Protein AF-A0A7Z9RZP5-F1 (afdb_monomer)

Radius of gyration: 18.4 Å; Cα contacts (8 Å, |Δi|>4): 100; chains: 1; bounding box: 42×33×52 Å

Mean predicted aligned error: 10.16 Å

Solvent-accessible surface area (backbone atoms only — not comparable to full-atom values): 8416 Å² total; per-residue (Å²): 108,73,66,44,54,72,59,73,45,82,84,87,76,87,87,87,82,92,71,99,65,71,36,87,59,41,50,53,56,70,73,54,48,55,52,49,34,54,50,30,62,75,72,68,57,76,62,47,78,38,90,51,77,65,55,58,63,17,44,50,47,40,23,73,73,49,77,36,55,66,44,32,37,58,58,51,50,52,55,42,46,54,76,64,41,80,51,72,68,47,41,54,53,43,51,52,51,50,51,57,55,48,48,68,41,49,58,63,49,52,65,49,50,57,56,65,76,58,74,85,78,92,75,91,80,82,88,78,88,88,85,81,88,88,132

Sequence (135 aa):
MALADTAGLRVVSAVLQKRDRPHPGTYVGRGKLEELKQEAERVGAHVILVDDPISPAQGRNIEETTELRVVDRAELIMDIFARNARSHQAKIQVELAQLQYFQSRLTRMWTHLSRMEGGEVGTRGPGETQLETDR

Nearest PDB structures (foldseek):
  7yla-assembly1_6  TM=8.080E-01  e=3.169E-10  Escherichia coli
  8uu8-assembly1_v  TM=8.364E-01  e=2.671E-09  Listeria monocytogenes EGD-e
  8g34-assembly1_6  TM=7.726E-01  e=5.159E-10  Escherichia coli
  8kab-assembly1_h  TM=7.795E-01  e=1.660E-08  Mycolicibacterium smegmatis MC2 155
  8g31-assembly1_6  TM=5.832E-01  e=1.562E-08  Escherichia coli

Foldseek 3Di:
DVLCVLLVHDDQDDDDDDDPAADLQARHDPVVLVVVLVVCVVRVPQEAEAAADDQLRNQVSSCVSNVHHYDYNLNSVLSSQCVVQDDPVSNVVSVVSVCVVVVRNVVVVVVVVVVVVPPDDDDDDDDDDPPDPDD

Structure (mmCIF, N/CA/C/O backbone):
data_AF-A0A7Z9RZP5-F1
#
_entry.id   AF-A0A7Z9RZP5-F1
#
loop_
_atom_site.group_PDB
_atom_site.id
_atom_site.type_symbol
_atom_site.label_atom_id
_atom_site.label_alt_id
_atom_site.label_comp_id
_atom_site.label_asym_id
_atom_site.label_entity_id
_atom_site.label_seq_id
_atom_site.pdbx_PDB_ins_code
_atom_site.Cartn_x
_atom_site.Cartn_y
_atom_site.Cartn_z
_atom_site.occupancy
_atom_site.B_iso_or_equiv
_atom_site.auth_seq_id
_atom_site.auth_comp_id
_atom_site.auth_asym_id
_atom_site.auth_atom_id
_atom_site.pdbx_PDB_model_num
ATOM 1 N N . MET A 1 1 ? -9.544 0.763 -11.068 1.00 63.12 1 MET A N 1
ATOM 2 C CA . MET A 1 1 ? -9.908 -0.517 -11.722 1.00 63.12 1 MET A CA 1
ATOM 3 C C . MET A 1 1 ? -8.785 -1.020 -12.625 1.00 63.12 1 MET A C 1
ATOM 5 O O . MET A 1 1 ? -8.124 -1.958 -12.217 1.00 63.12 1 MET A O 1
ATOM 9 N N . ALA A 1 2 ? -8.448 -0.342 -13.734 1.00 78.50 2 ALA A N 1
ATOM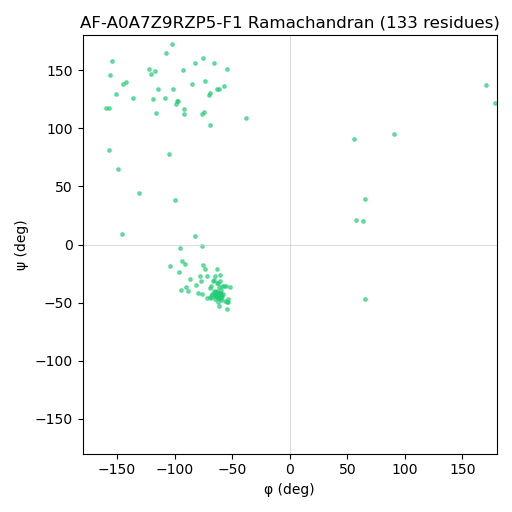 10 C CA . ALA A 1 2 ? -7.451 -0.830 -14.707 1.00 78.50 2 ALA A CA 1
ATOM 11 C C . ALA A 1 2 ? -6.078 -1.250 -14.125 1.00 78.50 2 ALA A C 1
ATOM 13 O O . ALA A 1 2 ? -5.483 -2.223 -14.583 1.00 78.50 2 ALA A O 1
ATOM 14 N N . LEU A 1 3 ? -5.573 -0.551 -13.097 1.00 80.88 3 LEU A N 1
ATOM 15 C CA . LEU A 1 3 ? -4.326 -0.939 -12.421 1.00 80.88 3 LEU A CA 1
ATOM 16 C C . LEU A 1 3 ? -4.459 -2.254 -11.639 1.00 80.88 3 LEU A C 1
ATOM 18 O O . LEU A 1 3 ? -3.569 -3.094 -11.719 1.00 80.88 3 LEU A O 1
ATOM 22 N N . ALA A 1 4 ? -5.564 -2.452 -10.918 1.00 81.81 4 ALA A N 1
ATOM 23 C CA . ALA A 1 4 ? -5.811 -3.683 -10.168 1.00 81.81 4 ALA A CA 1
ATOM 24 C C . ALA A 1 4 ? -5.887 -4.890 -11.115 1.00 81.81 4 ALA A C 1
ATOM 26 O O . ALA A 1 4 ? -5.237 -5.903 -10.863 1.00 81.81 4 ALA A O 1
ATOM 27 N N . ASP A 1 5 ? -6.572 -4.730 -12.250 1.00 84.25 5 ASP A N 1
ATOM 28 C CA . ASP A 1 5 ? -6.676 -5.767 -13.280 1.00 84.25 5 ASP A CA 1
ATOM 29 C C . ASP A 1 5 ? -5.297 -6.113 -13.864 1.00 84.25 5 ASP A C 1
ATOM 31 O O . ASP A 1 5 ? -4.928 -7.281 -13.974 1.00 84.25 5 ASP A O 1
ATOM 35 N N . THR A 1 6 ? -4.486 -5.091 -14.164 1.00 81.81 6 THR A N 1
ATOM 36 C CA . THR A 1 6 ? -3.111 -5.263 -14.672 1.00 81.81 6 THR A CA 1
ATOM 37 C C . THR A 1 6 ? -2.207 -5.958 -13.647 1.00 81.81 6 THR A C 1
ATOM 39 O O . THR A 1 6 ? -1.323 -6.737 -14.004 1.00 81.81 6 THR A O 1
ATOM 42 N N . ALA A 1 7 ? -2.448 -5.719 -12.359 1.00 82.31 7 ALA A N 1
ATOM 43 C CA . ALA A 1 7 ? -1.783 -6.396 -11.255 1.00 82.31 7 ALA A CA 1
ATOM 44 C C . ALA A 1 7 ? -2.392 -7.772 -10.919 1.00 82.31 7 ALA A C 1
ATOM 46 O O . ALA A 1 7 ? -1.992 -8.390 -9.928 1.00 82.31 7 ALA A O 1
ATOM 47 N N . GLY A 1 8 ? -3.332 -8.287 -11.716 1.00 83.50 8 GLY A N 1
ATOM 48 C CA . GLY A 1 8 ? -3.965 -9.589 -11.487 1.00 83.50 8 GLY A CA 1
ATOM 49 C C . GLY A 1 8 ? -4.778 -9.664 -10.191 1.00 83.50 8 GLY A C 1
ATOM 50 O O . GLY A 1 8 ? -5.011 -10.757 -9.677 1.00 83.50 8 GLY A O 1
ATOM 51 N N . LEU A 1 9 ? -5.180 -8.518 -9.639 1.00 86.31 9 LEU A N 1
ATOM 52 C CA . LEU A 1 9 ? -6.045 -8.444 -8.470 1.00 86.31 9 LEU A CA 1
ATOM 53 C C . LEU A 1 9 ? -7.503 -8.547 -8.912 1.00 86.31 9 LEU A C 1
ATOM 55 O O . LEU A 1 9 ? -7.923 -7.910 -9.874 1.00 86.31 9 LEU A O 1
ATOM 59 N N . ARG A 1 10 ? -8.301 -9.313 -8.167 1.00 88.25 10 ARG A N 1
ATOM 60 C CA . ARG A 1 10 ? -9.755 -9.329 -8.332 1.00 88.25 10 ARG A CA 1
ATOM 61 C C . ARG A 1 10 ? -10.372 -8.304 -7.390 1.00 88.25 10 ARG A C 1
ATOM 63 O O . ARG A 1 10 ? -10.348 -8.494 -6.177 1.00 88.25 10 ARG A O 1
ATOM 70 N N . VAL A 1 11 ? -10.953 -7.246 -7.944 1.00 90.69 11 VAL A N 1
ATOM 71 C CA . VAL A 1 11 ? -11.703 -6.260 -7.157 1.00 90.69 11 VAL A CA 1
ATOM 72 C C . VAL A 1 11 ? -13.061 -6.857 -6.785 1.00 90.69 11 VAL A C 1
ATOM 74 O O . VAL A 1 11 ? -13.894 -7.099 -7.654 1.00 90.69 11 VAL A O 1
ATOM 77 N N . VAL A 1 12 ? -13.264 -7.128 -5.494 1.00 90.75 12 VAL A N 1
ATOM 78 C CA . VAL A 1 12 ? -14.499 -7.738 -4.959 1.00 90.75 12 VAL A CA 1
ATOM 79 C C . VAL A 1 12 ? -15.498 -6.710 -4.426 1.00 90.75 12 VAL A C 1
ATOM 81 O O . VAL A 1 12 ? -16.694 -6.979 -4.387 1.00 90.75 12 VAL A O 1
ATOM 84 N N . SER A 1 13 ? -15.019 -5.525 -4.049 1.00 90.44 13 SER A N 1
ATOM 85 C CA . SER A 1 13 ? -15.835 -4.387 -3.628 1.00 90.44 13 SER A CA 1
ATOM 86 C C . SER A 1 13 ? -15.072 -3.086 -3.878 1.00 90.44 13 SER A C 1
ATOM 88 O O . SER A 1 13 ? -13.843 -3.088 -3.995 1.00 90.44 13 SER A O 1
ATOM 90 N N . ALA A 1 14 ? -15.800 -1.978 -3.990 1.00 89.50 14 ALA A N 1
ATOM 91 C CA . ALA A 1 14 ? -15.239 -0.649 -4.174 1.00 89.50 14 ALA A CA 1
ATOM 92 C C . ALA A 1 14 ? -15.969 0.345 -3.274 1.00 89.50 14 ALA A C 1
ATOM 94 O O . ALA A 1 14 ? -17.191 0.481 -3.330 1.00 89.50 14 ALA A O 1
ATOM 95 N N . VAL A 1 15 ? -15.198 1.072 -2.471 1.00 87.62 15 VAL A N 1
ATOM 96 C CA . VAL A 1 15 ? -15.714 2.043 -1.512 1.00 87.62 15 VAL A CA 1
ATOM 97 C C . VAL A 1 15 ? -15.177 3.421 -1.873 1.00 87.62 15 VAL A C 1
ATOM 99 O O . VAL A 1 15 ? -13.971 3.623 -1.981 1.00 87.62 15 VAL A O 1
ATOM 102 N N . LEU A 1 16 ? -16.082 4.383 -2.051 1.00 86.19 16 LEU A N 1
ATOM 103 C CA . LEU A 1 16 ? -15.728 5.770 -2.339 1.00 86.19 16 LEU A CA 1
ATOM 104 C C . LEU A 1 16 ? -15.845 6.621 -1.076 1.00 86.19 16 LEU A C 1
ATOM 106 O O . LEU A 1 16 ? -16.846 6.573 -0.360 1.00 86.19 16 LEU A O 1
ATOM 110 N N . GLN A 1 17 ? -14.828 7.446 -0.836 1.00 81.50 17 GLN A N 1
ATOM 111 C CA . GLN A 1 17 ? -14.842 8.468 0.202 1.00 81.50 17 GLN A CA 1
ATOM 112 C C . GLN A 1 17 ? -14.739 9.844 -0.452 1.00 81.50 17 GLN A C 1
ATOM 114 O O . GLN A 1 17 ? -13.700 10.205 -0.997 1.00 81.50 17 GLN A O 1
ATOM 119 N N . LYS A 1 18 ? -15.801 10.648 -0.350 1.00 80.56 18 LYS A N 1
ATOM 120 C CA . LYS A 1 18 ? -15.766 12.057 -0.755 1.00 80.56 18 LYS A CA 1
ATOM 121 C C . LYS A 1 18 ? -15.392 12.914 0.454 1.00 80.56 18 LYS A C 1
ATOM 123 O O . LYS A 1 18 ? -16.102 12.905 1.458 1.00 80.56 18 LYS A O 1
ATOM 128 N N . ARG A 1 19 ? -14.251 13.603 0.396 1.00 81.19 19 ARG A N 1
ATOM 129 C CA . ARG A 1 19 ? -13.782 14.516 1.450 1.00 81.19 19 ARG A CA 1
ATOM 130 C C . ARG A 1 19 ? -12.818 15.549 0.861 1.00 81.19 19 ARG A C 1
ATOM 132 O O . ARG A 1 19 ? -12.040 15.207 -0.019 1.00 81.19 19 ARG A O 1
ATOM 139 N N . ASP A 1 20 ? -12.832 16.775 1.384 1.00 82.81 20 ASP A N 1
ATOM 140 C CA . ASP A 1 20 ? -12.026 17.884 0.839 1.00 82.81 20 ASP A CA 1
ATOM 141 C C . ASP A 1 20 ? -10.519 17.757 1.107 1.00 82.81 20 ASP A C 1
ATOM 143 O O . ASP A 1 20 ? -9.697 18.290 0.367 1.00 82.81 20 ASP A O 1
ATOM 147 N N . ARG A 1 21 ? -10.133 17.075 2.192 1.00 86.31 21 ARG A N 1
ATOM 148 C CA . ARG A 1 21 ? -8.729 16.838 2.571 1.00 86.31 21 ARG A CA 1
ATOM 149 C C . ARG A 1 21 ? -8.576 15.465 3.201 1.00 86.31 21 ARG A C 1
ATOM 151 O O . ARG A 1 21 ? -9.391 15.175 4.064 1.00 86.31 21 ARG A O 1
ATOM 158 N N . PRO A 1 22 ? -7.550 14.657 2.915 1.00 88.50 22 PRO A N 1
ATOM 159 C CA . PRO A 1 22 ? -7.345 13.375 3.592 1.00 88.50 22 PRO A CA 1
ATOM 160 C C . PRO A 1 22 ? -7.294 13.485 5.124 1.00 88.50 22 PRO A C 1
ATOM 162 O O . PRO A 1 22 ? -6.908 14.516 5.682 1.00 88.50 22 PRO A O 1
ATOM 165 N N . HIS A 1 23 ? -7.690 12.428 5.834 1.00 88.62 23 HIS A N 1
ATOM 166 C CA . HIS A 1 23 ? -7.438 12.327 7.271 1.00 88.62 23 HIS A CA 1
ATOM 167 C C . HIS A 1 23 ? -5.931 12.123 7.510 1.00 88.62 23 HIS A C 1
ATOM 169 O O . HIS A 1 23 ? -5.349 11.207 6.919 1.00 88.62 23 HIS A O 1
ATOM 175 N N . PRO A 1 24 ? -5.280 12.925 8.375 1.00 87.38 24 PRO A N 1
ATOM 176 C CA . PRO A 1 24 ? -3.827 12.866 8.540 1.00 87.38 24 PRO A CA 1
ATOM 177 C C . PRO A 1 24 ? -3.358 11.506 9.066 1.00 87.38 24 PRO A C 1
ATOM 179 O O . PRO A 1 24 ? -2.293 11.040 8.681 1.00 87.38 24 PRO A O 1
ATOM 182 N N . GLY A 1 25 ? -4.173 10.854 9.901 1.00 87.81 25 GLY A N 1
ATOM 183 C CA . GLY A 1 25 ? -3.822 9.579 10.518 1.00 87.81 25 GLY A CA 1
ATOM 184 C C . GLY A 1 25 ? -4.150 8.347 9.683 1.00 87.81 25 GLY A C 1
ATOM 185 O O . GLY A 1 25 ? -3.462 7.358 9.828 1.00 87.81 25 GLY A O 1
ATOM 186 N N . THR A 1 26 ? -5.177 8.363 8.836 1.00 88.00 26 THR A N 1
ATOM 187 C CA . THR A 1 26 ? -5.756 7.118 8.271 1.00 88.00 26 THR A CA 1
ATOM 188 C C . THR A 1 26 ? -6.266 7.283 6.847 1.00 88.00 26 THR A C 1
ATOM 190 O O . THR A 1 26 ? -6.951 6.404 6.343 1.00 88.00 26 THR A O 1
ATOM 193 N N . TYR A 1 27 ? -5.987 8.423 6.206 1.00 89.00 27 TYR A N 1
ATOM 194 C CA . TYR A 1 27 ? -6.497 8.825 4.890 1.00 89.00 27 TYR A CA 1
ATOM 195 C C . TYR A 1 27 ? -8.024 9.054 4.838 1.00 89.00 27 TYR A C 1
ATOM 197 O O . TYR A 1 27 ? -8.482 10.115 4.413 1.00 89.00 27 TYR A O 1
ATOM 205 N N . VAL A 1 28 ? -8.811 8.137 5.393 1.00 90.25 28 VAL A N 1
ATOM 206 C CA . VAL A 1 28 ? -10.266 8.195 5.564 1.00 90.25 28 VAL A CA 1
ATOM 207 C C . VAL A 1 28 ? -10.654 8.431 7.031 1.00 90.25 28 VAL A C 1
ATOM 209 O O . VAL A 1 28 ? -9.829 8.316 7.936 1.00 90.25 28 VAL A O 1
ATOM 212 N N . GLY A 1 29 ? -11.907 8.809 7.293 1.00 89.38 29 GLY A N 1
ATOM 213 C CA . GLY A 1 29 ? -12.406 8.991 8.663 1.00 89.38 29 GLY A CA 1
ATOM 214 C C . GLY A 1 29 ? -12.673 7.663 9.385 1.00 89.38 29 GLY A C 1
ATOM 215 O O . GLY A 1 29 ? -12.883 6.643 8.739 1.00 89.38 29 GLY A O 1
ATOM 216 N N . ARG A 1 30 ? -12.744 7.692 10.725 1.00 87.62 30 ARG A N 1
ATOM 217 C CA . ARG A 1 30 ? -12.965 6.495 11.567 1.00 87.62 30 ARG A CA 1
ATOM 218 C C . ARG A 1 30 ? -14.196 5.674 11.175 1.00 87.62 30 ARG A C 1
ATOM 220 O O . ARG A 1 30 ? -14.081 4.471 11.013 1.00 87.62 30 ARG A O 1
ATOM 227 N N . GLY A 1 31 ? -15.343 6.321 10.955 1.00 89.62 31 GLY A N 1
ATOM 228 C CA . GLY A 1 31 ? -16.559 5.607 10.541 1.00 89.62 31 GLY A CA 1
ATOM 229 C C . GLY A 1 31 ? -16.395 4.872 9.208 1.00 89.62 31 GLY A C 1
ATOM 230 O O . GLY A 1 31 ? -16.950 3.798 9.029 1.00 89.62 31 GLY A O 1
ATOM 231 N N . LYS A 1 32 ? -15.568 5.410 8.302 1.00 90.31 32 LYS A N 1
ATOM 232 C CA . LYS A 1 32 ? -15.286 4.772 7.016 1.00 90.31 32 LYS A CA 1
ATOM 233 C C . LYS A 1 32 ? -14.316 3.599 7.138 1.00 90.31 32 LYS A C 1
ATOM 235 O O . LYS A 1 32 ? -14.431 2.664 6.362 1.00 90.31 32 LYS A O 1
ATOM 240 N N . LEU A 1 33 ? -13.378 3.641 8.088 1.00 91.38 33 LEU A N 1
ATOM 241 C CA . LEU A 1 33 ? -12.506 2.494 8.382 1.00 91.38 33 LEU A CA 1
ATOM 242 C C . LEU A 1 33 ? -13.306 1.308 8.897 1.00 91.38 33 LEU A C 1
ATOM 244 O O . LEU A 1 33 ? -13.076 0.189 8.461 1.00 91.38 33 LEU A O 1
ATOM 248 N N . GLU A 1 34 ? -14.255 1.572 9.789 1.00 90.75 34 GLU A N 1
ATOM 249 C CA . GLU A 1 34 ? -15.124 0.534 10.331 1.00 90.75 34 GLU A CA 1
ATOM 250 C C . GLU A 1 34 ? -16.012 -0.069 9.233 1.00 90.75 34 GLU A C 1
ATOM 252 O O . GLU A 1 34 ? -16.086 -1.284 9.086 1.00 90.75 34 GLU A O 1
ATOM 257 N N . GLU A 1 35 ? -16.599 0.780 8.381 1.00 91.31 35 GLU A N 1
ATOM 258 C CA . GLU A 1 35 ? -17.346 0.336 7.198 1.00 91.31 35 GLU A CA 1
ATOM 259 C C . GLU A 1 35 ? -16.468 -0.508 6.255 1.00 91.31 35 GLU A C 1
ATOM 261 O O . GLU A 1 35 ? -16.906 -1.548 5.775 1.00 91.31 35 GLU A O 1
ATOM 266 N N . LEU A 1 36 ? -15.216 -0.092 6.018 1.00 92.00 36 LEU A N 1
ATOM 267 C CA . LEU A 1 36 ? -14.253 -0.834 5.199 1.00 92.00 36 LEU A CA 1
ATOM 268 C C . LEU A 1 36 ? -13.922 -2.203 5.795 1.00 92.00 36 LEU A C 1
ATOM 270 O O . LEU A 1 36 ? -13.858 -3.171 5.044 1.00 92.00 36 LEU A O 1
ATOM 274 N N . LYS A 1 37 ? -13.721 -2.289 7.115 1.00 91.81 37 LYS A N 1
ATOM 275 C CA . LYS A 1 37 ? -13.441 -3.551 7.809 1.00 91.81 37 LYS A CA 1
ATOM 276 C C . LYS A 1 37 ? -14.607 -4.525 7.655 1.00 91.81 37 LYS A C 1
ATOM 278 O O . LYS A 1 37 ? -14.420 -5.634 7.164 1.00 91.81 37 LYS A O 1
ATOM 283 N N . GLN A 1 38 ? -15.814 -4.076 7.991 1.00 93.25 38 GLN A N 1
ATOM 284 C CA . GLN A 1 38 ? -17.025 -4.895 7.902 1.00 93.25 38 GLN A CA 1
ATOM 285 C C . GLN A 1 38 ? -17.300 -5.346 6.467 1.00 93.25 38 GLN A C 1
ATOM 287 O O . GLN A 1 38 ? -17.643 -6.501 6.222 1.00 93.25 38 GLN A O 1
ATOM 292 N N . GLU A 1 39 ? -17.123 -4.446 5.501 1.00 93.56 39 GLU A N 1
ATOM 293 C CA . GLU A 1 39 ? -17.281 -4.772 4.089 1.00 93.56 39 GLU A CA 1
ATOM 294 C C . GLU A 1 39 ? -16.235 -5.792 3.630 1.00 93.56 39 GLU A C 1
ATOM 296 O O . GLU A 1 39 ? -16.587 -6.747 2.939 1.00 93.56 39 GLU A O 1
ATOM 301 N N . ALA A 1 40 ? -14.973 -5.627 4.034 1.00 93.62 40 ALA A N 1
ATOM 302 C CA . ALA A 1 40 ? -13.896 -6.548 3.696 1.00 93.62 40 ALA A CA 1
ATOM 303 C C . ALA A 1 40 ? -14.140 -7.955 4.261 1.00 93.62 40 ALA A C 1
ATOM 305 O O . ALA A 1 40 ? -13.987 -8.931 3.526 1.00 93.62 40 ALA A O 1
ATOM 306 N N . GLU A 1 41 ? -14.591 -8.066 5.512 1.00 92.56 41 GLU A N 1
ATOM 307 C CA . GLU A 1 41 ? -15.001 -9.336 6.123 1.00 92.56 41 GLU A CA 1
ATOM 308 C C . GLU A 1 41 ? -16.182 -9.963 5.370 1.00 92.56 41 GLU A C 1
ATOM 310 O O . GLU A 1 41 ? -16.145 -11.141 5.011 1.00 92.56 41 GLU A O 1
ATOM 315 N N . ARG A 1 42 ? -17.208 -9.162 5.052 1.00 94.50 42 ARG A N 1
ATOM 316 C CA . ARG A 1 42 ? -18.416 -9.610 4.344 1.00 94.50 42 ARG A CA 1
ATOM 317 C C . ARG A 1 42 ? -18.112 -10.198 2.966 1.00 94.50 42 ARG A C 1
ATOM 319 O O . ARG A 1 42 ? -18.764 -11.158 2.558 1.00 94.50 42 ARG A O 1
ATOM 326 N N . VAL A 1 43 ? -17.167 -9.611 2.232 1.00 93.50 43 VAL A N 1
ATOM 327 C CA . VAL A 1 43 ? -16.802 -10.052 0.873 1.00 93.50 43 VAL A CA 1
ATOM 328 C C . VAL A 1 43 ? -15.600 -11.000 0.839 1.00 93.50 43 VAL A C 1
ATOM 330 O O . VAL A 1 43 ? -15.235 -11.468 -0.239 1.00 93.50 43 VAL A O 1
ATOM 333 N N . GLY A 1 44 ? -14.976 -11.283 1.988 1.00 91.12 44 GLY A N 1
ATOM 334 C CA . GLY A 1 44 ? -13.772 -12.113 2.075 1.00 91.12 44 GLY A CA 1
ATOM 335 C C . GLY A 1 44 ? -12.554 -11.490 1.382 1.00 91.12 44 GLY A C 1
ATOM 336 O O . GLY A 1 44 ? -11.801 -12.182 0.690 1.00 91.12 44 GLY A O 1
ATOM 337 N N . ALA A 1 45 ? -12.376 -10.172 1.498 1.00 92.69 45 ALA A N 1
ATOM 338 C CA . ALA A 1 45 ? -11.201 -9.488 0.971 1.00 92.69 45 ALA A CA 1
ATOM 339 C C . ALA A 1 45 ? -9.961 -9.773 1.838 1.00 92.69 45 ALA A C 1
ATOM 341 O O . ALA A 1 45 ? -10.033 -9.795 3.060 1.00 92.69 45 ALA A O 1
ATOM 342 N N . HIS A 1 46 ? -8.807 -9.950 1.190 1.00 89.25 46 HIS A N 1
ATOM 343 C CA . HIS A 1 46 ? -7.530 -10.248 1.862 1.00 89.25 46 HIS A CA 1
ATOM 344 C C . HIS A 1 46 ? -6.592 -9.034 1.919 1.00 89.25 46 HIS A C 1
ATOM 346 O O . HIS A 1 46 ? -5.626 -9.016 2.676 1.00 89.25 46 HIS A O 1
ATOM 352 N N . VAL A 1 47 ? -6.846 -8.045 1.062 1.00 92.19 47 VAL A N 1
ATOM 353 C CA . VAL A 1 47 ? -6.035 -6.842 0.877 1.00 92.19 47 VAL A CA 1
ATOM 354 C C . VAL A 1 47 ? -6.970 -5.672 0.626 1.00 92.19 47 VAL A C 1
ATOM 356 O O . VAL A 1 47 ? -7.933 -5.791 -0.137 1.00 92.19 47 VAL A O 1
ATOM 359 N N . ILE A 1 48 ? -6.638 -4.532 1.221 1.00 93.88 48 ILE A N 1
ATOM 360 C CA . ILE A 1 48 ? -7.255 -3.246 0.912 1.00 93.88 48 ILE A CA 1
ATOM 361 C C . ILE A 1 48 ? -6.339 -2.506 -0.059 1.00 93.88 48 ILE A C 1
ATOM 363 O O . ILE A 1 48 ? -5.169 -2.272 0.240 1.00 93.88 48 ILE A O 1
ATOM 367 N N . LEU A 1 49 ? -6.876 -2.121 -1.217 1.00 93.19 49 LEU A N 1
ATOM 368 C CA . LEU A 1 49 ? -6.174 -1.278 -2.181 1.00 93.19 49 LEU A CA 1
ATOM 369 C C . LEU A 1 49 ? -6.627 0.176 -2.027 1.00 93.19 49 LEU A C 1
ATOM 371 O O . LEU A 1 49 ? -7.804 0.482 -2.227 1.00 93.19 49 LEU A O 1
ATOM 375 N N . VAL A 1 50 ? -5.690 1.073 -1.731 1.00 93.31 50 VAL A N 1
ATOM 376 C CA . VAL A 1 50 ? -5.932 2.519 -1.720 1.00 93.31 50 VAL A CA 1
ATOM 377 C C . VAL A 1 50 ? -5.488 3.104 -3.052 1.00 93.31 50 VAL A C 1
ATOM 379 O O . VAL A 1 50 ? -4.343 2.949 -3.471 1.00 93.31 50 VAL A O 1
ATOM 382 N N . ASP A 1 51 ? -6.407 3.785 -3.729 1.00 90.75 51 ASP A N 1
ATOM 383 C CA . ASP A 1 51 ? -6.168 4.303 -5.079 1.00 90.75 51 ASP A CA 1
ATOM 384 C C . ASP A 1 51 ? -5.289 5.566 -5.107 1.00 90.75 51 ASP A C 1
ATOM 386 O O . ASP A 1 51 ? -4.947 6.065 -6.171 1.00 90.75 51 ASP A O 1
ATOM 390 N N . ASP A 1 52 ? -4.864 6.056 -3.949 1.00 90.50 52 ASP A N 1
ATOM 391 C CA . ASP A 1 52 ? -3.952 7.183 -3.801 1.00 90.50 52 ASP A CA 1
ATOM 392 C C . ASP A 1 52 ? -2.713 6.745 -3.015 1.00 90.50 52 ASP A C 1
ATOM 394 O O . ASP A 1 52 ? -2.811 5.847 -2.174 1.00 90.50 52 ASP A O 1
ATOM 398 N N . PRO A 1 53 ? -1.542 7.362 -3.249 1.00 89.00 53 PRO A N 1
ATOM 399 C CA . PRO A 1 53 ? -0.395 7.143 -2.383 1.00 89.00 53 PRO A CA 1
ATOM 400 C C . PRO A 1 53 ? -0.727 7.612 -0.965 1.00 89.00 53 PRO A C 1
ATOM 402 O O . PRO A 1 53 ? -1.233 8.720 -0.760 1.00 89.00 53 PRO A O 1
ATOM 405 N N . ILE A 1 54 ? -0.403 6.784 0.022 1.00 91.75 54 ILE A N 1
ATOM 406 C CA . ILE A 1 54 ? -0.612 7.108 1.434 1.00 91.75 54 ILE A CA 1
ATOM 407 C C . ILE A 1 54 ? 0.722 7.159 2.159 1.00 91.75 54 ILE A C 1
ATOM 409 O O . ILE A 1 54 ? 1.670 6.446 1.835 1.00 91.75 54 ILE A O 1
ATOM 413 N N . SER A 1 55 ? 0.804 8.003 3.183 1.00 90.50 55 SER A N 1
ATOM 414 C CA . SER A 1 55 ? 1.992 8.038 4.030 1.00 90.50 55 SER A CA 1
ATOM 415 C C . SER A 1 55 ? 2.155 6.725 4.816 1.00 90.50 55 SER A C 1
ATOM 417 O O . SER A 1 55 ? 1.159 6.057 5.111 1.00 90.50 55 SER A O 1
ATOM 419 N N . PR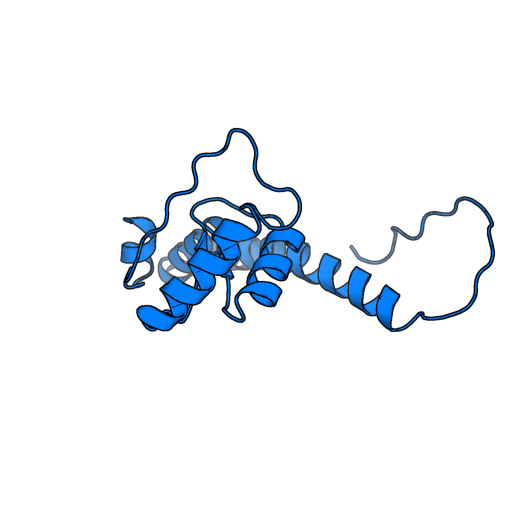O A 1 56 ? 3.380 6.378 5.258 1.00 88.19 56 PRO A N 1
ATOM 420 C CA . PRO A 1 56 ? 3.611 5.155 6.031 1.00 88.19 56 PRO A CA 1
ATOM 421 C C . PRO A 1 56 ? 2.762 5.069 7.309 1.00 88.19 56 PRO A C 1
ATOM 423 O O . PRO A 1 56 ? 2.297 3.998 7.680 1.00 88.19 56 PRO A O 1
ATOM 426 N N . ALA A 1 57 ? 2.527 6.210 7.968 1.00 89.00 57 ALA A N 1
ATOM 427 C CA . ALA A 1 57 ? 1.697 6.276 9.170 1.00 89.00 57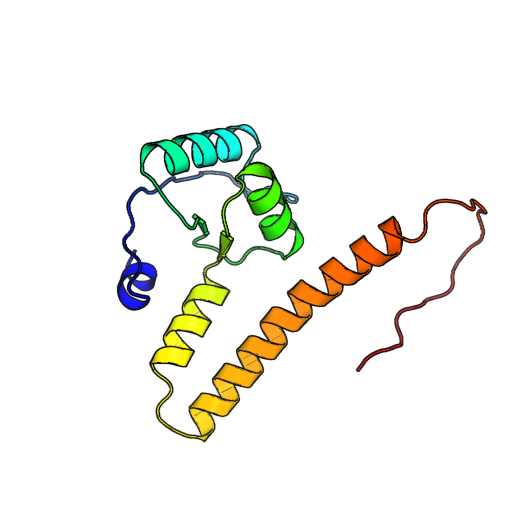 ALA A CA 1
ATOM 428 C C . ALA A 1 57 ? 0.214 6.029 8.857 1.00 89.00 57 ALA A C 1
ATOM 430 O O . ALA A 1 57 ? -0.466 5.361 9.626 1.00 89.00 57 ALA A O 1
ATOM 431 N N . GLN A 1 58 ? -0.272 6.532 7.718 1.00 92.00 58 GLN A N 1
ATOM 432 C CA . GLN A 1 58 ? -1.638 6.266 7.271 1.00 92.00 58 GLN A CA 1
ATOM 433 C C . GLN A 1 58 ? -1.844 4.792 6.953 1.00 92.00 58 GLN A C 1
ATOM 435 O O . GLN A 1 58 ? -2.819 4.229 7.431 1.00 92.00 58 GLN A O 1
ATOM 440 N N . GLY A 1 59 ? -0.919 4.175 6.209 1.00 91.44 59 GLY A N 1
ATOM 441 C CA . GLY A 1 59 ? -0.964 2.740 5.919 1.00 91.44 59 GLY A CA 1
ATOM 442 C C . GLY A 1 59 ? -1.044 1.915 7.196 1.00 91.44 59 GLY A C 1
ATOM 443 O O . GLY A 1 59 ? -2.026 1.211 7.395 1.00 91.44 59 GLY A O 1
ATOM 444 N N . ARG A 1 60 ? -0.091 2.114 8.115 1.00 89.12 60 ARG A N 1
ATOM 445 C CA . ARG A 1 60 ? -0.053 1.394 9.394 1.00 89.12 60 ARG A CA 1
ATOM 446 C C . ARG A 1 60 ? -1.349 1.526 10.190 1.00 89.12 60 ARG A C 1
ATOM 448 O O . ARG A 1 60 ? -1.901 0.526 10.615 1.00 89.12 60 ARG A O 1
ATOM 455 N N . ASN A 1 61 ? -1.862 2.742 10.361 1.00 91.25 61 ASN A N 1
ATOM 456 C CA . ASN A 1 61 ? -3.070 2.944 11.161 1.00 91.25 61 ASN A CA 1
ATOM 457 C C . ASN A 1 61 ? -4.311 2.304 10.510 1.00 91.25 61 ASN A C 1
ATOM 459 O O . ASN A 1 61 ? -5.229 1.883 11.214 1.00 91.25 61 ASN A O 1
ATOM 463 N N . ILE A 1 62 ? -4.368 2.242 9.171 1.00 92.56 62 ILE A N 1
ATOM 464 C CA . ILE A 1 62 ? -5.427 1.509 8.463 1.00 92.56 62 ILE A CA 1
ATOM 465 C C . ILE A 1 62 ? -5.258 0.005 8.703 1.00 92.56 62 ILE A C 1
ATOM 467 O O . ILE A 1 62 ? -6.242 -0.646 9.045 1.00 92.56 62 ILE A O 1
ATOM 471 N N . GLU A 1 63 ? -4.045 -0.539 8.579 1.00 92.38 63 GLU A N 1
ATOM 472 C CA . GLU A 1 63 ? -3.759 -1.960 8.839 1.00 92.38 63 GLU A CA 1
ATOM 473 C C . GLU A 1 63 ? -4.086 -2.351 10.286 1.00 92.38 63 GLU A C 1
ATOM 475 O O . GLU A 1 63 ? -4.761 -3.346 10.506 1.00 92.38 63 GLU A O 1
ATOM 480 N N . GLU A 1 64 ? -3.707 -1.535 11.272 1.00 90.44 64 GLU A N 1
ATOM 481 C CA . GLU A 1 64 ? -4.024 -1.754 12.692 1.00 90.44 64 GLU A CA 1
ATOM 482 C C . GLU A 1 64 ? -5.534 -1.759 12.961 1.00 90.44 64 GLU A C 1
ATOM 484 O O . GLU A 1 64 ? -6.016 -2.518 13.797 1.00 90.44 64 GLU A O 1
ATOM 489 N N . THR A 1 65 ? -6.297 -0.918 12.258 1.00 90.06 65 THR A N 1
ATOM 490 C CA . THR A 1 65 ? -7.752 -0.836 12.456 1.00 90.06 65 THR A CA 1
ATOM 491 C C . THR A 1 65 ? -8.485 -1.969 11.735 1.00 90.06 65 THR A C 1
ATOM 493 O O . THR A 1 65 ? -9.443 -2.532 12.262 1.00 90.06 65 THR A O 1
ATOM 496 N N . THR A 1 66 ? -8.064 -2.275 10.507 1.00 90.62 66 THR A N 1
ATOM 497 C CA . THR A 1 66 ? -8.753 -3.221 9.615 1.00 90.62 66 THR A CA 1
ATOM 498 C C . THR A 1 66 ? -8.252 -4.652 9.753 1.00 90.62 66 THR A C 1
ATOM 500 O O . THR A 1 66 ? -8.945 -5.558 9.310 1.00 90.62 66 THR A O 1
ATOM 503 N N . GLU A 1 67 ? -7.078 -4.852 10.358 1.00 90.38 67 GLU A N 1
ATOM 504 C CA . GLU A 1 67 ? -6.372 -6.137 10.476 1.00 90.38 67 GLU A CA 1
ATOM 505 C C . GLU A 1 67 ? -6.071 -6.792 9.114 1.00 90.38 67 GLU A C 1
ATOM 507 O O . GLU A 1 67 ? -5.823 -7.992 9.010 1.00 90.38 67 GLU A O 1
ATOM 512 N N . LEU A 1 68 ? -6.066 -5.984 8.051 1.00 91.25 68 LEU A N 1
ATOM 513 C CA . LEU A 1 68 ? -5.815 -6.394 6.676 1.00 91.25 68 LEU A CA 1
ATOM 514 C C . LEU A 1 68 ? -4.605 -5.655 6.127 1.00 91.25 68 LEU A C 1
ATOM 516 O O . LEU A 1 68 ? -4.400 -4.481 6.427 1.00 91.25 68 LEU A O 1
ATOM 520 N N . ARG A 1 69 ? -3.841 -6.323 5.258 1.00 91.12 69 ARG A N 1
ATOM 521 C CA . ARG A 1 69 ? -2.732 -5.688 4.538 1.00 91.12 69 ARG A CA 1
ATOM 522 C C . ARG A 1 69 ? -3.266 -4.575 3.638 1.00 91.12 69 ARG A C 1
ATOM 524 O O . ARG A 1 69 ? -4.208 -4.787 2.866 1.00 91.12 69 ARG A O 1
ATOM 531 N N . VAL A 1 70 ? -2.609 -3.422 3.680 1.00 92.94 70 VAL A N 1
ATOM 532 C CA . VAL A 1 70 ? -2.946 -2.263 2.856 1.00 92.94 70 VAL A CA 1
ATOM 533 C C . VAL A 1 70 ? -1.879 -2.075 1.790 1.00 92.94 70 VAL A C 1
ATOM 535 O O . VAL A 1 70 ? -0.693 -1.959 2.079 1.00 92.94 70 VAL A O 1
ATOM 538 N N . VAL A 1 71 ? -2.318 -2.012 0.540 1.00 92.25 71 VAL A N 1
ATOM 539 C CA . VAL A 1 71 ? -1.479 -1.706 -0.620 1.00 92.25 71 VAL A CA 1
ATOM 540 C C . VAL A 1 71 ? -1.956 -0.374 -1.176 1.00 92.25 71 VAL A C 1
ATOM 542 O O . VAL A 1 71 ? -3.158 -0.157 -1.319 1.00 92.25 71 VAL A O 1
ATOM 545 N N . ASP A 1 72 ? -1.040 0.534 -1.488 1.00 93.25 72 ASP A N 1
ATOM 546 C CA . ASP A 1 72 ? -1.392 1.796 -2.134 1.00 93.25 72 ASP A CA 1
ATOM 547 C C . ASP A 1 72 ? -1.077 1.788 -3.633 1.00 93.25 72 ASP A C 1
ATOM 549 O O . ASP A 1 72 ? -0.481 0.850 -4.174 1.00 93.25 72 ASP A O 1
ATOM 553 N N . ARG A 1 73 ? -1.499 2.842 -4.336 1.00 92.75 73 ARG A N 1
ATOM 554 C CA . ARG A 1 73 ? -1.278 2.955 -5.780 1.00 92.75 73 ARG A CA 1
ATOM 555 C C . ARG A 1 73 ? 0.208 2.905 -6.154 1.00 92.75 73 ARG A C 1
ATOM 557 O O . ARG A 1 73 ? 0.533 2.355 -7.204 1.00 92.75 73 ARG A O 1
ATOM 564 N N . ALA A 1 74 ? 1.100 3.474 -5.343 1.00 92.31 74 ALA A N 1
ATOM 565 C CA . ALA A 1 74 ? 2.528 3.486 -5.649 1.00 92.31 74 ALA A CA 1
ATOM 566 C C . ALA A 1 74 ? 3.120 2.072 -5.552 1.00 92.31 74 ALA A C 1
ATOM 568 O O . ALA A 1 74 ? 3.814 1.648 -6.477 1.00 92.31 74 ALA A O 1
ATOM 569 N N . GLU A 1 75 ? 2.779 1.324 -4.498 1.00 91.81 75 GLU A N 1
ATOM 570 C CA . GLU A 1 75 ? 3.139 -0.095 -4.349 1.00 91.81 75 GLU A CA 1
ATOM 571 C C . GLU A 1 75 ? 2.648 -0.933 -5.526 1.00 91.81 75 GLU A C 1
ATOM 573 O O . GLU A 1 75 ? 3.428 -1.653 -6.150 1.00 91.81 75 GLU A O 1
ATOM 578 N N . LEU A 1 76 ? 1.376 -0.765 -5.894 1.00 92.75 76 LEU A N 1
ATOM 579 C CA . LEU A 1 76 ? 0.775 -1.511 -6.991 1.00 92.75 76 LEU A CA 1
ATOM 580 C C . LEU A 1 76 ? 1.480 -1.247 -8.329 1.00 92.75 76 LEU A C 1
ATOM 582 O O . LEU A 1 76 ? 1.703 -2.169 -9.113 1.00 92.75 76 LEU A O 1
ATOM 586 N N . ILE A 1 77 ? 1.842 0.010 -8.600 1.00 93.19 77 ILE A N 1
ATOM 587 C CA . ILE A 1 77 ? 2.565 0.388 -9.818 1.00 93.19 77 ILE A CA 1
ATOM 588 C C . ILE A 1 77 ? 3.956 -0.256 -9.848 1.00 93.19 77 ILE A C 1
ATOM 590 O O . ILE A 1 77 ? 4.353 -0.780 -10.890 1.00 93.19 77 ILE A O 1
ATOM 594 N N . MET A 1 78 ? 4.684 -0.261 -8.727 1.00 92.19 78 MET A N 1
ATOM 595 C CA . MET A 1 78 ? 5.992 -0.923 -8.665 1.00 92.19 78 MET A CA 1
ATOM 596 C C . MET A 1 78 ? 5.877 -2.430 -8.888 1.00 92.19 78 MET A C 1
ATOM 598 O O . MET A 1 78 ? 6.678 -2.984 -9.636 1.00 92.19 78 MET A O 1
ATOM 602 N N . ASP A 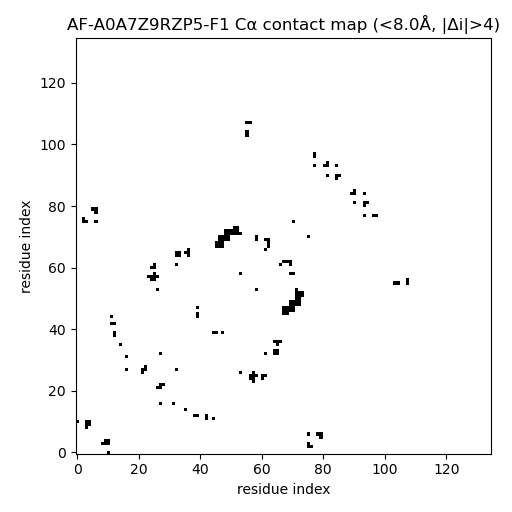1 79 ? 4.856 -3.080 -8.329 1.00 91.44 79 ASP A N 1
ATOM 603 C CA . ASP A 1 79 ? 4.583 -4.499 -8.572 1.00 91.44 79 ASP A CA 1
ATOM 604 C C . ASP A 1 79 ? 4.299 -4.787 -10.053 1.00 91.44 79 ASP A C 1
ATOM 606 O O . ASP A 1 79 ? 4.804 -5.764 -10.615 1.00 91.44 79 ASP A O 1
ATOM 610 N N . ILE A 1 80 ? 3.528 -3.924 -10.722 1.00 92.62 80 ILE A N 1
ATOM 611 C CA . ILE A 1 80 ? 3.274 -4.029 -12.166 1.00 92.62 80 ILE A CA 1
ATOM 612 C C . ILE A 1 80 ? 4.580 -3.866 -12.954 1.00 92.62 80 ILE A C 1
ATOM 614 O O . ILE A 1 80 ? 4.842 -4.637 -13.883 1.00 92.62 80 ILE A O 1
ATOM 618 N N . PHE A 1 81 ? 5.422 -2.894 -12.600 1.00 93.94 81 PHE A N 1
ATOM 619 C CA . PHE A 1 81 ? 6.708 -2.700 -13.268 1.00 93.94 81 PHE A CA 1
ATOM 620 C C . PHE A 1 81 ? 7.667 -3.864 -13.038 1.00 93.94 81 PHE A C 1
ATOM 622 O O . PHE A 1 81 ? 8.301 -4.308 -13.995 1.00 93.94 81 PHE A O 1
ATOM 629 N N . ALA A 1 82 ? 7.713 -4.427 -11.832 1.00 92.31 82 ALA A N 1
ATOM 630 C CA . ALA A 1 82 ? 8.541 -5.587 -11.518 1.00 92.31 82 ALA A CA 1
ATOM 631 C C . ALA A 1 82 ? 8.166 -6.794 -12.385 1.00 92.31 82 ALA A C 1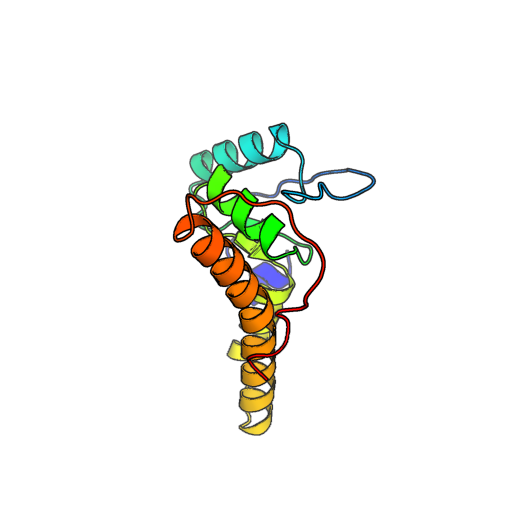
ATOM 633 O O . ALA A 1 82 ? 9.037 -7.453 -12.955 1.00 92.31 82 ALA A O 1
ATOM 634 N N . ARG A 1 83 ? 6.862 -7.036 -12.575 1.00 92.12 83 ARG A N 1
ATOM 635 C CA . ARG A 1 83 ? 6.354 -8.114 -13.443 1.00 92.12 83 ARG A CA 1
ATOM 636 C C . ARG A 1 83 ? 6.678 -7.898 -14.924 1.00 92.12 83 ARG A C 1
ATOM 638 O O . ARG A 1 83 ? 6.850 -8.867 -15.665 1.00 92.12 83 ARG A O 1
ATOM 645 N N . ASN A 1 84 ? 6.767 -6.643 -15.359 1.00 93.12 84 ASN A N 1
ATOM 646 C CA . ASN A 1 84 ? 7.009 -6.280 -16.755 1.00 93.12 84 ASN A CA 1
ATOM 647 C C . ASN A 1 84 ? 8.494 -6.053 -17.097 1.00 93.12 84 ASN A C 1
ATOM 649 O O . ASN A 1 84 ? 8.846 -6.033 -18.278 1.00 93.12 84 ASN A O 1
ATOM 653 N N . ALA A 1 85 ? 9.384 -5.920 -16.110 1.00 94.81 85 ALA A N 1
ATOM 654 C CA . ALA A 1 85 ? 10.807 -5.665 -16.318 1.00 94.81 85 ALA A CA 1
ATOM 655 C C . ALA A 1 85 ? 11.534 -6.883 -16.926 1.00 94.81 85 ALA A C 1
ATOM 657 O O . ALA A 1 85 ? 11.860 -7.862 -16.249 1.00 94.81 85 ALA A O 1
ATOM 658 N N . ARG A 1 86 ? 11.819 -6.826 -18.234 1.00 94.69 86 ARG A N 1
ATOM 659 C CA . ARG A 1 86 ? 12.504 -7.913 -18.963 1.00 94.69 86 ARG A CA 1
ATOM 660 C C . ARG A 1 86 ? 14.015 -7.725 -19.072 1.00 94.69 86 ARG A C 1
ATOM 662 O O . ARG A 1 86 ? 14.748 -8.704 -18.947 1.00 94.69 86 ARG A O 1
ATOM 669 N N . SER A 1 87 ? 14.484 -6.496 -19.284 1.00 97.31 87 SER A N 1
ATOM 670 C CA . SER A 1 87 ? 15.914 -6.202 -19.427 1.00 97.31 87 SER A CA 1
ATOM 671 C C . SER A 1 87 ? 16.609 -6.078 -18.070 1.00 97.31 87 SER A C 1
ATOM 673 O O . SER A 1 87 ? 15.980 -5.763 -17.061 1.00 97.31 87 SER A O 1
ATOM 675 N N . HIS A 1 88 ? 17.924 -6.302 -18.044 1.00 95.50 88 HIS A N 1
ATOM 676 C CA . HIS A 1 88 ? 18.719 -6.176 -16.820 1.00 95.50 88 HIS A CA 1
ATOM 677 C C . HIS A 1 88 ? 18.656 -4.757 -16.235 1.00 95.50 88 HIS A C 1
ATOM 679 O O . HIS A 1 88 ? 18.394 -4.587 -15.049 1.00 95.50 88 HIS A O 1
ATOM 685 N N . GLN A 1 89 ? 18.784 -3.738 -17.090 1.00 96.25 89 GLN A N 1
ATOM 686 C CA . GLN A 1 89 ? 18.672 -2.339 -16.682 1.00 96.25 89 GLN A CA 1
ATOM 687 C C . GLN A 1 89 ? 17.288 -2.009 -16.100 1.00 96.25 89 GLN A C 1
ATOM 689 O O . GLN A 1 89 ? 17.211 -1.339 -15.075 1.00 96.25 89 GLN A O 1
ATOM 694 N N . ALA A 1 90 ? 16.203 -2.503 -16.712 1.00 94.81 90 ALA A N 1
ATOM 695 C CA . ALA A 1 90 ? 14.853 -2.274 -16.197 1.00 94.81 90 ALA A CA 1
ATOM 696 C C . ALA A 1 90 ? 14.653 -2.928 -14.825 1.00 94.81 90 ALA A C 1
ATOM 698 O O . ALA A 1 90 ? 14.073 -2.314 -13.937 1.00 94.81 90 ALA A O 1
ATOM 699 N N . LYS A 1 91 ? 15.172 -4.148 -14.630 1.00 95.69 91 LYS A N 1
ATOM 700 C CA . LYS A 1 91 ? 15.105 -4.838 -13.334 1.00 95.69 91 LYS A CA 1
ATOM 701 C C . LYS A 1 91 ? 15.803 -4.038 -12.236 1.00 95.69 91 LYS A C 1
ATOM 703 O O . LYS A 1 91 ? 15.187 -3.796 -11.208 1.00 95.69 91 LYS A O 1
ATOM 708 N N . ILE A 1 92 ? 17.019 -3.553 -12.497 1.00 96.75 92 ILE A N 1
ATOM 709 C CA . ILE A 1 92 ? 17.779 -2.736 -11.537 1.00 96.75 92 ILE A CA 1
ATOM 710 C C . ILE A 1 92 ? 17.026 -1.450 -11.181 1.00 96.75 92 ILE A C 1
ATOM 712 O O . ILE A 1 92 ? 16.964 -1.073 -10.017 1.00 96.75 92 ILE A O 1
ATOM 716 N N . GLN A 1 93 ? 16.441 -0.765 -12.166 1.00 95.88 93 GLN A N 1
ATOM 717 C CA . GLN A 1 93 ? 15.699 0.472 -11.908 1.00 95.88 93 GLN A CA 1
ATOM 718 C C . GLN A 1 93 ? 14.450 0.235 -11.056 1.00 95.88 93 GLN A C 1
ATOM 720 O O . GLN A 1 93 ? 14.164 1.029 -10.161 1.00 95.88 93 GLN A O 1
ATOM 725 N N . VAL A 1 94 ? 13.718 -0.851 -11.317 1.00 96.31 94 VAL A N 1
ATOM 726 C CA . VAL A 1 94 ? 12.547 -1.207 -10.511 1.00 96.31 94 VAL A CA 1
ATOM 727 C C . VAL A 1 94 ? 12.958 -1.609 -9.099 1.00 96.31 94 VAL A C 1
ATOM 729 O O . VAL A 1 94 ? 12.341 -1.150 -8.143 1.00 96.31 94 VAL A O 1
ATOM 732 N N . GLU A 1 95 ? 14.016 -2.403 -8.957 1.00 94.62 95 GLU A N 1
ATOM 733 C CA . GLU A 1 95 ? 14.538 -2.813 -7.653 1.00 94.62 95 GLU A CA 1
ATOM 734 C C . GLU A 1 95 ? 15.004 -1.605 -6.832 1.00 94.62 95 GLU A C 1
ATOM 736 O O . GLU A 1 95 ? 14.631 -1.464 -5.670 1.00 94.62 95 GLU A O 1
ATOM 741 N N . LEU A 1 96 ? 15.722 -0.664 -7.452 1.00 95.81 96 LEU A N 1
ATOM 742 C CA . LEU A 1 96 ? 16.105 0.592 -6.810 1.00 95.81 96 LEU A CA 1
ATOM 743 C C . LEU A 1 96 ? 14.879 1.392 -6.346 1.00 95.81 96 LEU A C 1
ATOM 745 O O . LEU A 1 96 ? 14.864 1.889 -5.220 1.00 95.81 96 LEU A O 1
ATOM 749 N N . ALA A 1 97 ? 13.846 1.498 -7.185 1.00 93.88 97 ALA A N 1
ATOM 750 C CA . ALA A 1 97 ? 12.615 2.198 -6.829 1.00 93.88 97 ALA A CA 1
ATOM 751 C C . ALA A 1 97 ? 11.888 1.518 -5.655 1.00 93.88 97 ALA A C 1
ATOM 753 O O . ALA A 1 97 ? 11.436 2.200 -4.734 1.00 93.88 97 ALA A O 1
ATOM 754 N N . GLN A 1 98 ? 11.831 0.183 -5.646 1.00 93.19 98 GLN A N 1
ATOM 755 C CA . GLN A 1 98 ? 11.269 -0.590 -4.538 1.00 93.19 98 GLN A CA 1
ATOM 756 C C . GLN A 1 98 ? 12.057 -0.365 -3.244 1.00 93.19 98 GLN A C 1
ATOM 758 O O . GLN A 1 98 ? 11.454 -0.090 -2.208 1.00 93.19 98 GLN A O 1
ATOM 763 N N . LEU A 1 99 ? 13.391 -0.406 -3.295 1.00 93.25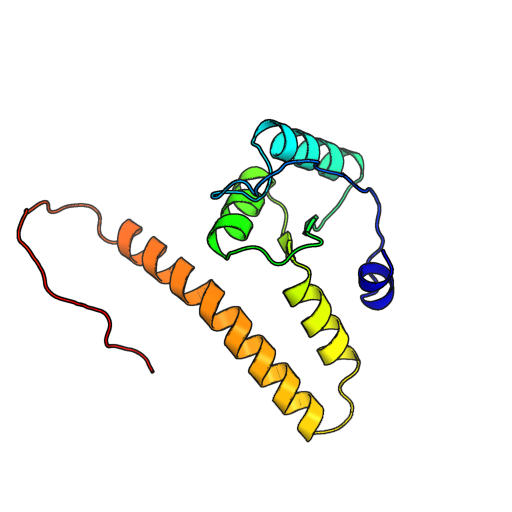 99 LEU A N 1
ATOM 764 C CA . LEU A 1 99 ? 14.243 -0.147 -2.131 1.00 93.25 99 LEU A CA 1
ATOM 765 C C . LEU A 1 99 ? 14.014 1.257 -1.562 1.00 93.25 99 LEU A C 1
ATOM 767 O O . LEU A 1 99 ? 13.812 1.400 -0.358 1.00 93.25 99 LEU A O 1
ATOM 771 N N . GLN A 1 100 ? 13.971 2.285 -2.412 1.00 90.88 100 GLN A N 1
ATOM 772 C CA . GLN A 1 100 ? 13.693 3.663 -1.990 1.00 90.88 100 GLN A CA 1
ATOM 773 C C . GLN A 1 100 ? 12.302 3.802 -1.358 1.00 90.88 100 GLN A C 1
ATOM 775 O O . GLN A 1 100 ? 12.135 4.453 -0.321 1.00 90.88 100 GLN A O 1
ATOM 780 N N . TYR A 1 101 ? 11.295 3.159 -1.953 1.00 89.38 101 TYR A N 1
ATOM 781 C CA . TYR A 1 1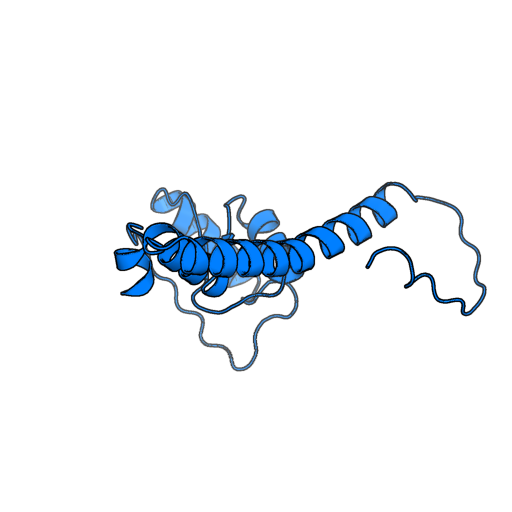01 ? 9.942 3.153 -1.415 1.00 89.38 101 TYR A CA 1
ATOM 782 C C . TYR A 1 101 ? 9.879 2.487 -0.036 1.00 89.38 101 TYR A C 1
ATOM 784 O O . TYR A 1 101 ? 9.350 3.080 0.912 1.00 89.38 101 TYR A O 1
ATOM 792 N N . PHE A 1 102 ? 10.461 1.294 0.110 1.00 88.31 102 PHE A N 1
ATOM 793 C CA . PHE A 1 102 ? 10.458 0.564 1.375 1.00 88.31 102 PHE A CA 1
ATOM 794 C C . PHE A 1 102 ? 11.313 1.241 2.446 1.00 88.31 102 PHE A C 1
ATOM 796 O O . PHE A 1 102 ? 10.886 1.275 3.598 1.00 88.31 102 PHE A O 1
ATOM 803 N N . GLN A 1 103 ? 12.445 1.861 2.098 1.00 87.69 103 GLN A N 1
ATOM 804 C CA . GLN A 1 103 ? 13.276 2.619 3.041 1.00 87.69 103 GLN A CA 1
ATOM 805 C C . GLN A 1 103 ? 12.443 3.678 3.777 1.00 87.69 103 GLN A C 1
ATOM 807 O O . GLN A 1 103 ? 12.406 3.701 5.007 1.00 87.69 103 GLN A O 1
ATOM 812 N N . SER A 1 104 ? 11.667 4.479 3.038 1.00 78.75 104 SER A N 1
ATOM 813 C CA . SER A 1 104 ? 10.811 5.523 3.624 1.00 78.75 104 SER A CA 1
ATOM 814 C C . SER A 1 104 ? 9.747 4.985 4.599 1.00 78.75 104 SER A C 1
ATOM 816 O O . SER A 1 104 ? 9.313 5.690 5.518 1.00 78.75 104 SER A O 1
ATOM 818 N N . ARG A 1 105 ? 9.333 3.726 4.416 1.00 82.44 105 ARG A N 1
ATOM 819 C CA . ARG A 1 105 ? 8.305 3.049 5.217 1.00 82.44 105 ARG A CA 1
ATOM 820 C C . ARG A 1 105 ? 8.888 2.321 6.420 1.00 82.44 105 ARG A C 1
ATOM 822 O O . ARG A 1 105 ? 8.293 2.368 7.496 1.00 82.44 105 ARG A O 1
ATOM 829 N N . LEU A 1 106 ? 10.068 1.727 6.263 1.00 77.81 106 LEU A N 1
ATOM 830 C CA . LEU A 1 106 ? 10.780 1.022 7.320 1.00 77.81 106 LEU A CA 1
ATOM 831 C C . LEU A 1 106 ? 11.340 1.996 8.358 1.00 77.81 106 LEU A C 1
ATOM 833 O O . LEU A 1 106 ? 11.100 1.797 9.545 1.00 77.81 106 LEU A O 1
ATOM 837 N N . THR A 1 107 ? 11.990 3.095 7.959 1.00 67.69 107 THR A N 1
ATOM 838 C CA . THR A 1 107 ? 12.597 4.051 8.910 1.00 67.69 107 THR A CA 1
ATOM 839 C C . THR A 1 107 ? 11.587 4.586 9.935 1.00 67.69 107 THR A C 1
ATOM 841 O O . THR A 1 107 ? 11.904 4.732 11.114 1.00 67.69 107 THR A O 1
ATOM 844 N N . ARG A 1 108 ? 10.325 4.803 9.536 1.00 60.56 108 ARG A N 1
ATOM 845 C CA . ARG A 1 108 ? 9.260 5.239 10.460 1.00 60.56 108 ARG A CA 1
ATOM 846 C C . ARG A 1 108 ? 8.728 4.141 11.383 1.00 60.56 108 ARG A C 1
ATOM 848 O O . ARG A 1 108 ? 8.036 4.458 12.351 1.00 60.56 108 ARG A O 1
ATOM 855 N N . MET A 1 109 ? 8.970 2.871 11.071 1.00 58.41 109 MET A N 1
ATOM 856 C CA . MET A 1 109 ? 8.682 1.746 11.963 1.00 58.41 109 MET A CA 1
ATOM 857 C C . MET A 1 109 ? 9.742 1.672 13.068 1.00 58.41 109 MET A C 1
ATOM 859 O O . MET A 1 109 ? 9.394 1.591 14.242 1.00 58.41 109 MET A O 1
ATOM 863 N N . TRP A 1 110 ? 11.016 1.857 12.709 1.00 55.72 110 TRP A N 1
ATOM 864 C CA . TRP A 1 110 ? 12.136 1.907 13.654 1.00 55.72 110 TRP A CA 1
ATOM 865 C C . TRP A 1 110 ? 12.028 3.058 14.662 1.00 55.72 110 TRP A C 1
ATOM 867 O O . TRP A 1 110 ? 12.207 2.829 15.852 1.00 55.72 110 TRP A O 1
ATOM 877 N N . THR A 1 111 ? 11.628 4.267 14.244 1.00 57.97 111 THR A N 1
ATOM 878 C CA . THR A 1 111 ? 11.399 5.389 15.186 1.00 57.97 111 THR A CA 1
ATOM 879 C C . THR A 1 111 ? 10.277 5.139 16.200 1.00 57.97 111 THR A C 1
ATOM 881 O O . THR A 1 111 ? 10.188 5.835 17.209 1.00 57.97 111 THR A O 1
ATOM 884 N N . HIS A 1 112 ? 9.365 4.212 15.898 1.00 53.34 112 HIS A N 1
ATOM 885 C CA . HIS A 1 112 ? 8.271 3.845 16.793 1.00 53.34 112 HIS A CA 1
ATOM 886 C C . HIS A 1 112 ? 8.697 2.722 17.747 1.00 53.34 112 HIS A C 1
ATOM 888 O O . HIS A 1 112 ? 8.412 2.803 18.938 1.00 53.34 112 HIS A O 1
ATOM 894 N N . LEU A 1 113 ? 9.449 1.736 17.242 1.00 53.62 113 LEU A N 1
ATOM 895 C CA . LEU A 1 113 ? 10.066 0.670 18.039 1.00 53.62 113 LEU A CA 1
ATOM 896 C C . LEU A 1 113 ? 11.054 1.233 19.071 1.00 53.62 113 LEU A C 1
ATOM 898 O O . LEU A 1 113 ? 10.946 0.903 20.247 1.00 53.62 113 LEU A O 1
ATOM 902 N N . SER A 1 114 ? 11.912 2.182 18.683 1.00 52.72 114 SER A N 1
ATOM 903 C CA . SER A 1 114 ? 12.860 2.823 19.609 1.00 52.72 114 SER A CA 1
ATOM 904 C C . SER A 1 114 ? 12.182 3.643 20.713 1.00 52.72 114 SER A C 1
ATOM 906 O O . SER A 1 114 ? 12.719 3.776 21.810 1.00 52.72 114 SER A O 1
ATOM 908 N N . ARG A 1 115 ? 10.971 4.165 20.465 1.00 52.72 115 ARG A N 1
ATOM 909 C CA . ARG A 1 115 ? 10.141 4.808 21.499 1.00 52.72 115 ARG A CA 1
ATOM 910 C C . ARG A 1 115 ? 9.434 3.807 22.414 1.00 52.72 115 ARG A C 1
ATOM 912 O O . ARG A 1 115 ? 9.129 4.172 23.542 1.00 52.72 115 ARG A O 1
ATOM 919 N N . MET A 1 116 ? 9.155 2.591 21.942 1.00 49.94 116 MET A N 1
ATOM 920 C CA . MET A 1 116 ? 8.533 1.525 22.739 1.00 49.94 116 MET A CA 1
ATOM 921 C C . MET A 1 116 ? 9.552 0.783 23.613 1.00 49.94 116 MET A C 1
ATOM 923 O O . MET A 1 116 ? 9.227 0.438 24.744 1.00 49.94 116 MET A O 1
ATOM 927 N N . GLU A 1 117 ? 10.786 0.595 23.139 1.00 50.53 117 GLU A N 1
ATOM 928 C CA . GLU A 1 117 ? 11.880 0.020 23.940 1.00 50.53 117 GLU A CA 1
ATOM 929 C C . GLU A 1 117 ? 12.433 1.002 24.993 1.00 50.53 117 GLU A C 1
ATOM 931 O O . GLU A 1 117 ? 13.023 0.580 25.982 1.00 50.53 117 GLU A O 1
ATOM 936 N N . GLY A 1 118 ? 12.216 2.312 24.819 1.00 49.31 118 GLY A N 1
ATOM 937 C CA . GLY A 1 118 ? 12.747 3.384 25.674 1.00 49.31 118 GLY A CA 1
ATOM 938 C C . GLY A 1 118 ? 11.773 3.959 26.712 1.00 49.31 118 GLY A C 1
ATOM 939 O O . GLY A 1 118 ? 11.753 5.174 26.922 1.00 49.31 118 GLY A O 1
ATOM 940 N N . GLY A 1 119 ? 10.931 3.132 27.333 1.00 45.34 119 GLY A N 1
ATOM 941 C CA . GLY A 1 119 ? 10.027 3.571 28.400 1.00 45.34 119 GLY A CA 1
ATOM 942 C C . GLY A 1 119 ? 10.745 3.822 29.736 1.00 45.34 119 GLY A C 1
ATOM 943 O O . GLY A 1 119 ? 11.182 2.871 30.365 1.00 45.34 119 GLY A O 1
ATOM 944 N N . GLU A 1 120 ? 10.758 5.093 30.166 1.00 46.12 120 GLU A N 1
ATOM 945 C CA . GLU A 1 120 ? 11.225 5.674 31.449 1.00 46.12 120 GLU A CA 1
ATOM 946 C C . GLU A 1 120 ? 12.695 6.126 31.524 1.00 46.12 120 GLU A C 1
ATOM 948 O O . GLU A 1 120 ? 13.574 5.369 31.899 1.00 46.12 120 GLU A O 1
ATOM 953 N N . VAL A 1 121 ? 12.944 7.419 31.277 1.00 40.50 121 VAL A N 1
ATOM 954 C CA . VAL A 1 121 ? 13.377 8.393 32.304 1.00 40.50 121 VAL A CA 1
ATOM 955 C C . VAL A 1 121 ? 13.061 9.785 31.759 1.00 40.50 121 VAL A C 1
ATOM 957 O O . VAL A 1 121 ? 13.577 10.212 30.728 1.00 40.50 121 VAL A O 1
ATOM 960 N N . GLY A 1 122 ? 12.185 10.511 32.449 1.00 43.62 122 GLY A N 1
ATOM 961 C CA . GLY A 1 122 ? 11.994 11.924 32.174 1.00 43.62 122 GLY A CA 1
ATOM 962 C C . GLY A 1 122 ? 13.220 12.725 32.592 1.00 43.62 122 GLY A C 1
ATOM 963 O O . GLY A 1 122 ? 13.611 12.661 33.747 1.00 43.62 1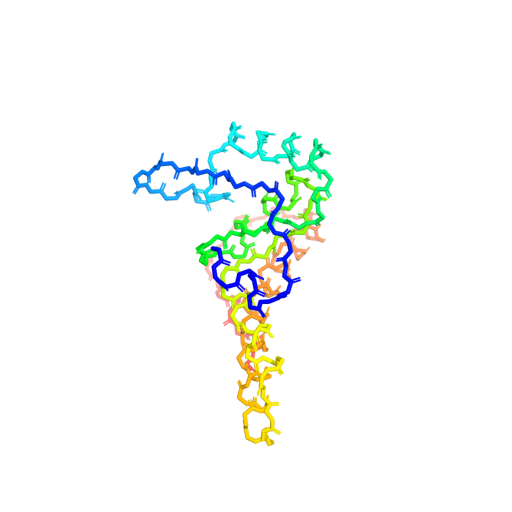22 GLY A O 1
ATOM 964 N N . THR A 1 123 ? 13.727 13.572 31.702 1.00 39.88 123 THR A N 1
ATOM 965 C CA . THR A 1 123 ? 14.251 14.894 32.061 1.00 39.88 123 THR A CA 1
ATOM 966 C C . THR A 1 123 ? 14.077 15.846 30.878 1.00 39.88 123 THR A C 1
ATOM 968 O O . THR A 1 123 ? 14.415 15.560 29.734 1.00 39.88 123 THR A O 1
ATOM 971 N N . ARG A 1 124 ? 13.488 17.007 31.168 1.00 40.59 124 ARG A N 1
ATOM 972 C CA . ARG A 1 124 ? 13.525 18.197 30.314 1.00 40.59 124 ARG A C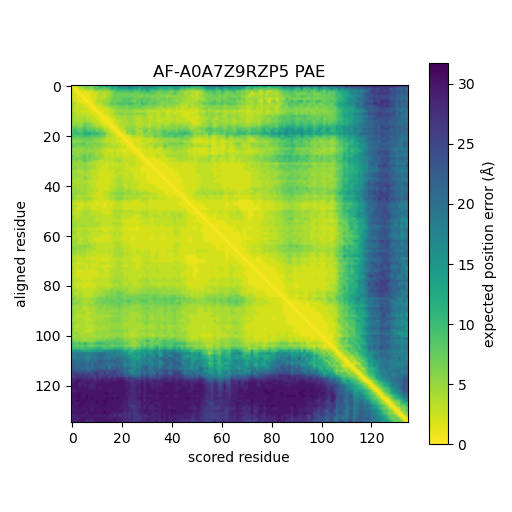A 1
ATOM 973 C C . ARG A 1 124 ? 14.983 18.600 30.057 1.00 40.59 124 ARG A C 1
ATOM 975 O O . ARG A 1 124 ? 15.733 18.727 31.018 1.00 40.59 124 ARG A O 1
ATOM 982 N N . GLY A 1 125 ? 15.330 18.942 28.819 1.00 35.41 125 GLY A N 1
ATOM 983 C CA . GLY A 1 125 ? 16.565 19.669 28.494 1.00 35.41 125 GLY A CA 1
ATOM 984 C C . GLY A 1 125 ? 16.822 19.726 26.986 1.00 35.41 125 GLY A C 1
ATOM 985 O O . GLY A 1 125 ? 16.527 18.740 26.327 1.00 35.41 125 GLY A O 1
ATOM 986 N N . PRO A 1 126 ? 17.251 20.867 26.413 1.00 45.72 126 PRO A N 1
ATOM 987 C CA . PRO A 1 126 ? 16.935 21.249 25.039 1.00 45.72 126 PRO A CA 1
ATOM 988 C C . PRO A 1 126 ? 17.987 20.814 24.016 1.00 45.72 126 PRO A C 1
ATOM 990 O O . PRO A 1 126 ? 19.172 20.816 24.309 1.00 45.72 126 PRO A O 1
ATOM 993 N N . GLY A 1 127 ? 17.515 20.559 22.794 1.00 47.66 127 GLY A N 1
ATOM 994 C CA . GLY A 1 127 ? 18.271 20.726 21.555 1.00 47.66 127 GLY A CA 1
ATOM 995 C C . GLY A 1 127 ? 19.592 19.979 21.463 1.00 47.66 127 GLY A C 1
ATOM 996 O O . GLY A 1 127 ? 20.627 20.574 21.704 1.00 47.66 127 GLY A O 1
ATOM 997 N N . GLU A 1 128 ? 19.561 18.754 20.946 1.00 37.00 128 GLU A N 1
ATOM 998 C CA . GLU A 1 128 ? 20.610 18.321 20.029 1.00 37.00 128 GLU A CA 1
ATOM 999 C C . GLU A 1 128 ? 20.117 17.172 19.149 1.00 37.00 128 GLU A C 1
ATOM 1001 O O . GLU A 1 128 ? 19.675 16.110 19.581 1.00 37.00 128 GLU A O 1
ATOM 1006 N N . THR A 1 129 ? 20.118 17.495 17.868 1.00 50.84 129 THR A N 1
ATOM 1007 C CA . THR A 1 129 ? 19.954 16.688 16.674 1.00 50.84 129 THR A CA 1
ATOM 1008 C C . THR A 1 129 ? 20.646 15.322 16.786 1.00 50.84 129 THR A C 1
ATOM 1010 O O . THR A 1 129 ? 21.861 15.234 16.668 1.00 50.84 129 THR A O 1
ATOM 1013 N N . GLN A 1 130 ? 19.882 14.235 16.913 1.00 38.56 130 GLN A N 1
ATOM 1014 C CA . GLN A 1 130 ? 20.322 12.913 16.450 1.00 38.56 130 GLN A CA 1
ATOM 1015 C C . GLN A 1 130 ? 19.571 12.582 15.164 1.00 38.56 130 GLN A C 1
ATOM 1017 O O . GLN A 1 130 ? 18.570 11.870 15.147 1.00 38.56 130 GLN A O 1
ATOM 1022 N N . LEU A 1 131 ? 20.034 13.198 14.081 1.00 42.16 131 LEU A N 1
ATOM 1023 C CA . LEU A 1 131 ? 19.597 12.935 12.714 1.00 42.16 131 LEU A CA 1
ATOM 1024 C C . LEU A 1 131 ? 20.827 12.740 11.824 1.00 42.16 131 LEU A C 1
ATOM 1026 O O . LEU A 1 131 ? 20.886 13.287 10.737 1.00 42.16 131 LEU A O 1
ATOM 1030 N N . GLU A 1 132 ? 21.825 11.984 12.279 1.00 39.19 132 GLU A N 1
ATOM 1031 C CA . GLU A 1 132 ? 22.991 11.652 11.452 1.00 39.19 132 GLU A CA 1
ATOM 1032 C C . GLU A 1 132 ? 23.563 10.286 11.822 1.00 39.19 132 GLU A C 1
ATOM 1034 O O . GLU A 1 132 ? 24.683 10.178 12.302 1.00 39.19 132 GLU A O 1
ATOM 1039 N N . THR A 1 133 ? 22.808 9.211 11.605 1.00 37.66 133 THR A N 1
ATOM 1040 C CA . THR A 1 133 ? 23.419 7.905 11.311 1.00 37.66 133 THR A CA 1
ATOM 1041 C C . THR A 1 133 ? 22.405 7.049 10.564 1.00 37.66 133 THR A C 1
ATOM 1043 O O . THR A 1 133 ? 21.637 6.318 11.173 1.00 37.66 133 THR A O 1
ATOM 1046 N N . ASP A 1 134 ? 22.279 7.263 9.260 1.00 35.81 134 ASP A N 1
ATOM 1047 C CA . ASP A 1 134 ? 22.575 6.221 8.269 1.00 35.81 134 ASP A CA 1
ATOM 1048 C C . ASP A 1 134 ? 22.285 6.794 6.884 1.00 35.81 134 ASP A C 1
ATOM 1050 O O . ASP A 1 134 ? 21.184 7.280 6.607 1.00 35.81 134 ASP A O 1
ATOM 1054 N N . ARG A 1 135 ? 23.311 6.798 6.043 1.00 39.19 135 ARG A N 1
ATOM 1055 C CA . ARG A 1 135 ? 23.266 7.276 4.668 1.00 39.19 135 ARG A CA 1
ATOM 1056 C C . ARG A 1 135 ? 23.403 6.083 3.742 1.00 39.19 135 ARG A C 1
ATOM 1058 O O . ARG A 1 135 ? 24.259 5.230 4.053 1.00 39.19 135 ARG A O 1
#

pLDDT: mean 80.75, std 18.51, range [35.41, 97.31]

Secondary structure (DSSP, 8-state):
-HHHHHTT-----------SS-BTTTBS-HHHHHHHHHHHHHHT-SEEEESS---HHHHHHHHHHH-SEEEEHHHHHHHHHHHH--SHHHHHHHHHHHHHHHHHHHHHHHHHHHHHHT--------------S--